Protein AF-D6TH75-F1 (afdb_monomer_lite)

Secondary structure (DSSP, 8-state):
--------HHHHHHHHHHHHHHHHS-HHHHHHHHHHHTT-----GGG-------STTPPPPSEEEEEE-SSSTT-EEEEEEETTEEEEEEEEE--SSS-SEEEEEEEE-TTSHHHHHHHHHHH----HHHHHHHHHHHHHHHHHHHHHHHHHHHHSBTTTTB--TTEEEEEEE-TTSSSS--

Foldseek 3Di:
DDDDDDDDPVVVVVVVVVVVVVVPPDVVNVVCVVCVVVVHDDDDPVPDPDDPDDDPPFADFPDWDKDDDPPAPPKIWIWTQGPLFIKIWIWHADPPPDDGTWIKIKGFDPPDPLRVVSVVLVPDDDPPVCVVCSVVVSVVSSVVVNVVRVVQVVVADPVVPGTDNRMDMDTPDDDPPPPDPD

Structure (mmCIF, N/CA/C/O backbone):
data_AF-D6TH75-F1
#
_entry.id   AF-D6TH75-F1
#
loop_
_atom_site.group_PDB
_atom_site.id
_atom_site.type_symbol
_atom_site.label_atom_id
_atom_site.label_alt_id
_atom_site.label_comp_id
_atom_site.label_asym_id
_atom_site.label_entity_id
_atom_site.label_seq_id
_atom_site.pdbx_PDB_ins_code
_atom_site.Cartn_x
_atom_site.Cartn_y
_atom_site.Cartn_z
_atom_site.occupancy
_atom_site.B_iso_or_equiv
_atom_site.auth_seq_id
_atom_site.auth_comp_id
_atom_site.auth_asym_id
_atom_site.auth_atom_id
_atom_site.pdbx_PDB_model_num
ATOM 1 N N . MET A 1 1 ? -12.254 69.413 -5.546 1.00 33.00 1 MET A N 1
ATOM 2 C CA . MET A 1 1 ? -11.324 68.740 -6.478 1.00 33.00 1 MET A CA 1
ATOM 3 C C . MET A 1 1 ? -10.529 67.750 -5.640 1.00 33.00 1 MET A C 1
ATOM 5 O O . MET A 1 1 ? -9.981 68.154 -4.626 1.00 33.00 1 MET A O 1
ATOM 9 N N . TRP A 1 2 ? -10.666 66.461 -5.941 1.00 26.64 2 TRP A N 1
ATOM 10 C 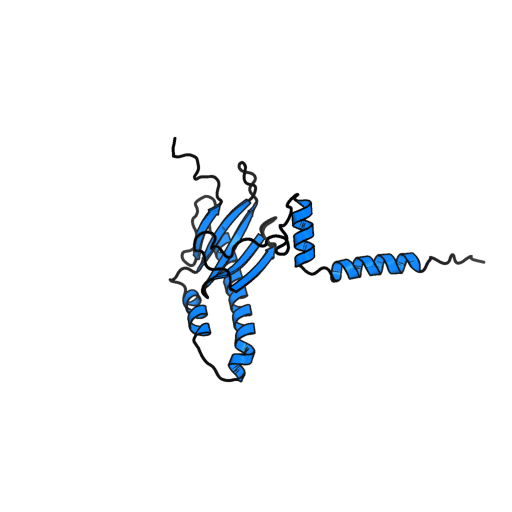CA . TRP A 1 2 ? -10.436 65.342 -5.022 1.00 26.64 2 TRP A CA 1
ATOM 11 C C . TRP A 1 2 ? -8.952 65.103 -4.695 1.00 26.64 2 TRP A C 1
ATOM 13 O O . TRP A 1 2 ? -8.120 65.064 -5.597 1.00 26.64 2 TRP A O 1
ATOM 23 N N . GLN A 1 3 ? -8.648 64.917 -3.405 1.00 25.89 3 GLN A N 1
ATOM 24 C CA . GLN A 1 3 ? -7.382 64.370 -2.910 1.00 25.89 3 GLN A CA 1
ATOM 25 C C . GLN A 1 3 ? -7.330 62.868 -3.215 1.00 25.89 3 GLN A C 1
ATOM 27 O O . GLN A 1 3 ? -8.191 62.113 -2.770 1.00 25.89 3 GLN A O 1
ATOM 32 N N . VAL A 1 4 ? -6.302 62.434 -3.943 1.00 30.94 4 VAL A N 1
ATOM 33 C CA . VAL A 1 4 ? -5.931 61.020 -4.055 1.00 30.94 4 VAL A CA 1
ATOM 34 C C . VAL A 1 4 ? -4.943 60.725 -2.928 1.00 30.94 4 VAL A C 1
ATOM 36 O O . VAL A 1 4 ? -3.810 61.203 -2.948 1.00 30.94 4 VAL A O 1
ATOM 39 N N . GLN A 1 5 ? -5.382 59.975 -1.915 1.00 33.62 5 GLN A N 1
ATOM 40 C CA . GLN A 1 5 ? -4.487 59.382 -0.921 1.00 33.62 5 GLN A CA 1
ATOM 41 C C . GLN A 1 5 ? -3.657 58.285 -1.596 1.00 33.62 5 GLN A C 1
ATOM 43 O O . GLN A 1 5 ? -4.191 57.309 -2.117 1.00 33.62 5 GLN A O 1
ATOM 48 N N . MET A 1 6 ? -2.337 58.462 -1.579 1.00 32.25 6 MET A N 1
ATOM 49 C CA . MET A 1 6 ? -1.366 57.434 -1.941 1.00 32.25 6 MET A CA 1
ATOM 50 C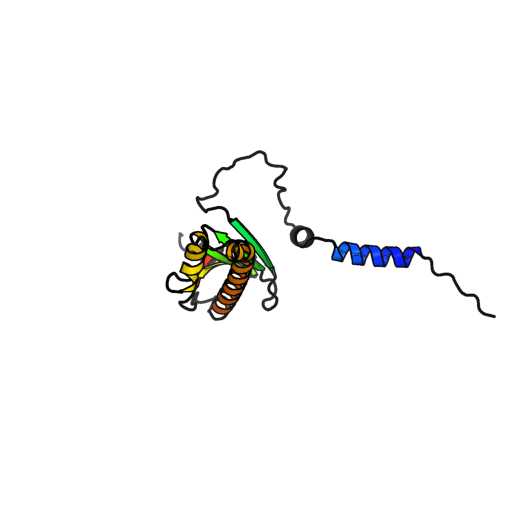 C . MET A 1 6 ? -1.430 56.311 -0.901 1.00 32.25 6 MET A C 1
ATOM 52 O O . MET A 1 6 ? -1.010 56.498 0.241 1.00 32.25 6 MET A O 1
ATOM 56 N N . PHE A 1 7 ? -1.949 55.144 -1.283 1.00 32.66 7 PHE A N 1
ATOM 57 C CA . PHE A 1 7 ? -1.743 53.933 -0.496 1.00 32.66 7 PHE A CA 1
ATOM 58 C C . PHE A 1 7 ? -0.306 53.445 -0.704 1.00 32.66 7 PHE A C 1
ATOM 60 O O . PHE A 1 7 ? 0.170 53.285 -1.824 1.00 32.66 7 PHE A O 1
ATOM 67 N N . SER A 1 8 ? 0.388 53.271 0.417 1.00 35.53 8 SER A N 1
ATOM 68 C CA . SER A 1 8 ? 1.777 52.837 0.526 1.00 35.53 8 SER A CA 1
ATOM 69 C C . SER A 1 8 ? 2.053 51.524 -0.226 1.00 35.53 8 SER A C 1
ATOM 71 O O . SER A 1 8 ? 1.410 50.505 0.034 1.00 35.53 8 SER A O 1
ATOM 73 N N . ASN A 1 9 ? 3.076 51.528 -1.091 1.00 38.69 9 ASN A N 1
ATOM 74 C CA . ASN A 1 9 ? 3.621 50.354 -1.797 1.00 38.69 9 ASN A CA 1
ATOM 75 C C . ASN A 1 9 ? 4.129 49.233 -0.861 1.00 38.69 9 ASN A C 1
ATOM 77 O O . ASN A 1 9 ? 4.491 48.155 -1.330 1.00 38.69 9 ASN A O 1
ATOM 81 N N . THR A 1 10 ? 4.152 49.451 0.456 1.00 38.78 10 THR A N 1
ATOM 82 C CA . THR A 1 10 ? 4.674 48.498 1.445 1.00 38.78 10 THR A CA 1
ATOM 83 C C . THR A 1 10 ? 3.658 47.418 1.846 1.00 38.78 10 THR A C 1
ATOM 85 O O . THR A 1 10 ? 4.052 46.325 2.242 1.00 38.78 10 THR A O 1
ATOM 88 N N . LEU A 1 11 ? 2.349 47.668 1.712 1.00 35.88 11 LEU A N 1
ATOM 89 C CA . LEU A 1 11 ? 1.317 46.671 2.055 1.00 35.88 11 LEU A CA 1
ATOM 90 C C . LEU A 1 11 ? 1.111 45.627 0.949 1.00 35.88 11 LEU A C 1
ATOM 92 O O . LEU A 1 11 ? 0.857 44.458 1.232 1.00 35.88 11 LEU A O 1
ATOM 96 N N . VAL A 1 12 ? 1.279 46.030 -0.314 1.00 42.06 12 VAL A N 1
ATOM 97 C CA . VAL A 1 12 ? 1.156 45.125 -1.466 1.00 42.06 12 VAL A CA 1
ATOM 98 C C . VAL A 1 12 ? 2.347 44.165 -1.533 1.00 42.06 12 VAL A C 1
ATOM 100 O O . VAL A 1 12 ? 2.156 42.992 -1.842 1.00 42.06 12 VAL A O 1
ATOM 103 N N . SER A 1 13 ? 3.558 44.607 -1.167 1.00 42.06 13 SER A N 1
ATOM 104 C CA . SER A 1 13 ? 4.734 43.728 -1.129 1.00 42.06 13 SER A CA 1
ATOM 105 C C . SER A 1 13 ? 4.677 42.707 0.012 1.00 42.06 13 SER A C 1
ATOM 107 O O . SER A 1 13 ? 5.039 41.558 -0.218 1.00 42.06 13 SER A O 1
ATOM 109 N N . MET A 1 14 ? 4.156 43.059 1.196 1.00 36.81 14 MET A N 1
ATOM 110 C CA . MET A 1 14 ? 3.988 42.110 2.312 1.00 36.81 14 MET A CA 1
ATOM 111 C C . MET A 1 14 ? 2.974 41.001 2.005 1.00 36.81 14 MET A C 1
ATOM 113 O O . MET A 1 14 ? 3.258 39.833 2.262 1.00 36.81 14 MET A O 1
ATOM 117 N N . LEU A 1 15 ? 1.831 41.330 1.391 1.00 42.25 15 LEU A N 1
ATOM 118 C CA . LEU A 1 15 ? 0.823 40.328 1.014 1.00 42.25 15 LEU A CA 1
ATOM 119 C C . LEU A 1 15 ? 1.307 39.408 -0.119 1.00 42.25 15 LEU A C 1
ATOM 121 O O . LEU A 1 15 ? 1.000 38.215 -0.127 1.00 42.25 15 LEU A O 1
ATOM 125 N N . HIS A 1 16 ? 2.111 39.932 -1.051 1.00 40.75 16 HIS A N 1
ATOM 126 C CA . HIS A 1 16 ? 2.725 39.124 -2.107 1.00 40.75 16 HIS A CA 1
ATOM 127 C C . HIS A 1 16 ? 3.863 38.236 -1.576 1.00 40.75 16 HIS A C 1
ATOM 129 O O . HIS A 1 16 ? 4.017 37.102 -2.034 1.00 40.75 16 HIS A O 1
ATOM 135 N N . TYR A 1 17 ? 4.618 38.719 -0.583 1.00 43.12 17 TYR A N 1
ATOM 136 C CA . TYR A 1 17 ? 5.690 37.966 0.070 1.00 43.12 17 TYR A CA 1
ATOM 137 C C . TYR A 1 17 ? 5.139 36.786 0.880 1.00 43.12 17 TYR A C 1
ATOM 139 O O . TYR A 1 17 ? 5.673 35.684 0.779 1.00 43.12 17 TYR A O 1
ATOM 147 N N . ASP A 1 18 ? 4.023 36.962 1.595 1.00 46.31 18 ASP A N 1
ATOM 148 C CA . ASP A 1 18 ? 3.377 35.877 2.350 1.00 46.31 18 ASP A CA 1
ATOM 149 C C . ASP A 1 18 ? 2.727 34.821 1.441 1.00 46.31 18 ASP A C 1
ATOM 151 O O . ASP A 1 18 ? 2.828 33.618 1.698 1.00 46.31 18 ASP A O 1
ATOM 155 N N . ALA A 1 19 ? 2.121 35.239 0.325 1.00 45.72 19 ALA A N 1
ATOM 156 C CA . ALA A 1 19 ? 1.566 34.312 -0.662 1.00 45.72 19 ALA A CA 1
ATOM 157 C C . ALA A 1 19 ? 2.661 33.529 -1.413 1.00 45.72 19 ALA A C 1
ATOM 159 O O . ALA A 1 19 ? 2.490 32.340 -1.698 1.00 45.72 19 ALA A O 1
ATOM 160 N N . GLN A 1 20 ? 3.806 34.160 -1.706 1.00 44.72 20 GLN A N 1
ATOM 161 C CA . GLN A 1 20 ? 4.958 33.484 -2.311 1.00 44.72 20 GLN A CA 1
ATOM 162 C C . GLN A 1 20 ? 5.716 32.596 -1.321 1.00 44.72 20 GLN A C 1
ATOM 164 O O . GLN A 1 20 ? 6.172 31.532 -1.730 1.00 44.72 20 GLN A O 1
ATOM 169 N N . LYS A 1 21 ? 5.806 32.965 -0.037 1.00 46.38 21 LYS A N 1
ATOM 170 C CA . LYS A 1 21 ? 6.410 32.128 1.012 1.00 46.38 21 LYS A CA 1
ATOM 171 C C . LYS A 1 21 ? 5.586 30.861 1.256 1.00 46.38 21 LYS A C 1
ATOM 173 O O . LYS A 1 21 ? 6.151 29.774 1.267 1.00 46.38 21 LYS A O 1
ATOM 178 N N . ARG A 1 22 ? 4.250 30.963 1.297 1.00 47.81 22 ARG A N 1
ATOM 179 C CA . ARG A 1 22 ? 3.353 29.789 1.363 1.00 47.81 22 ARG A CA 1
ATOM 180 C C . ARG A 1 22 ? 3.415 28.902 0.116 1.00 47.81 22 ARG A C 1
ATOM 182 O O . ARG A 1 22 ? 3.266 27.694 0.227 1.00 47.81 22 ARG A O 1
ATOM 189 N N . ARG A 1 23 ? 3.670 29.479 -1.065 1.00 47.75 23 ARG A N 1
ATOM 190 C CA . ARG A 1 23 ? 3.906 28.717 -2.309 1.00 47.75 23 ARG A CA 1
ATOM 191 C C . ARG A 1 23 ? 5.307 28.106 -2.415 1.00 47.75 23 ARG A C 1
ATOM 193 O O . ARG A 1 23 ? 5.506 27.259 -3.279 1.00 47.75 23 ARG A O 1
ATOM 200 N N . ARG A 1 24 ? 6.264 28.545 -1.591 1.00 45.34 24 ARG A N 1
ATOM 201 C CA . ARG A 1 24 ? 7.652 28.055 -1.576 1.00 45.34 24 ARG A CA 1
ATOM 202 C C . ARG A 1 24 ? 7.981 27.126 -0.419 1.00 45.34 24 ARG A C 1
ATOM 204 O O . ARG A 1 24 ? 9.053 26.535 -0.463 1.00 45.34 24 ARG A O 1
ATOM 211 N N . MET A 1 25 ? 7.098 26.983 0.567 1.00 39.59 25 MET A N 1
ATOM 212 C CA . MET A 1 25 ? 7.261 25.937 1.567 1.00 39.59 25 MET A CA 1
ATOM 213 C C . MET A 1 25 ? 7.165 24.591 0.868 1.00 39.59 25 MET A C 1
ATOM 215 O O . MET A 1 25 ? 6.102 24.224 0.354 1.00 39.59 25 MET A O 1
ATOM 219 N N . ASN A 1 26 ? 8.293 23.885 0.830 1.00 56.97 26 ASN A N 1
ATOM 220 C CA . ASN A 1 26 ? 8.329 22.493 0.417 1.00 56.97 26 ASN A CA 1
ATOM 221 C C . ASN A 1 26 ? 7.340 21.719 1.303 1.00 56.97 26 ASN A C 1
ATOM 223 O O . ASN A 1 26 ? 7.145 22.061 2.469 1.00 56.97 26 ASN A O 1
ATOM 227 N N . ILE A 1 27 ? 6.706 20.683 0.760 1.00 51.06 27 ILE A N 1
ATOM 228 C CA . ILE A 1 27 ? 5.736 19.850 1.482 1.00 51.06 27 ILE A CA 1
ATOM 229 C C . ILE A 1 27 ? 6.296 19.345 2.823 1.00 51.06 27 ILE A C 1
ATOM 231 O O . ILE A 1 27 ? 5.552 19.186 3.784 1.00 51.06 27 ILE A O 1
ATOM 235 N N . HIS A 1 28 ? 7.621 19.199 2.900 1.00 48.09 28 HIS A N 1
ATOM 236 C CA . HIS A 1 28 ? 8.365 18.882 4.110 1.00 48.09 28 HIS A CA 1
ATOM 237 C C . HIS A 1 28 ? 8.214 19.938 5.220 1.00 48.09 28 HIS A C 1
ATOM 239 O O . HIS A 1 28 ? 7.853 19.598 6.338 1.00 48.09 28 HIS A O 1
ATOM 245 N N . GLU A 1 29 ? 8.372 21.226 4.907 1.00 59.09 29 GLU A N 1
ATOM 246 C CA . GLU A 1 29 ? 8.230 22.318 5.882 1.00 59.09 29 GLU A CA 1
ATOM 247 C C . GLU A 1 29 ? 6.772 22.483 6.340 1.00 59.09 29 GLU A C 1
ATOM 249 O O . GLU A 1 29 ? 6.505 22.807 7.495 1.00 59.09 29 GLU A O 1
ATOM 254 N N . GLN A 1 30 ? 5.806 22.221 5.450 1.00 55.28 30 GLN A N 1
ATOM 255 C CA . GLN A 1 30 ? 4.378 22.234 5.806 1.00 55.28 30 GLN A CA 1
ATOM 256 C C . GLN A 1 30 ? 4.022 21.079 6.751 1.00 55.28 30 GLN A C 1
ATOM 258 O O . GLN A 1 30 ? 3.182 21.236 7.639 1.00 55.28 30 GLN A O 1
ATOM 263 N N . PHE A 1 31 ? 4.669 19.928 6.565 1.00 62.38 31 PHE A N 1
ATOM 264 C CA . PHE A 1 31 ? 4.511 18.748 7.404 1.00 62.38 31 PHE A CA 1
ATOM 265 C C . PHE A 1 31 ? 5.153 18.941 8.784 1.00 62.38 31 PHE A C 1
ATOM 267 O O . PHE A 1 31 ? 4.502 18.677 9.792 1.00 62.38 31 PHE A O 1
ATOM 274 N N . GLU A 1 32 ? 6.367 19.490 8.857 1.00 61.44 32 GLU A N 1
ATOM 275 C CA . GLU A 1 32 ? 7.012 19.837 10.132 1.00 61.44 32 GLU A CA 1
ATOM 276 C C . GLU A 1 32 ? 6.195 20.855 10.934 1.00 61.44 32 GLU A C 1
ATOM 278 O O . GLU A 1 32 ? 6.004 20.692 12.138 1.00 61.44 32 GLU A O 1
ATOM 283 N N . GLU A 1 33 ? 5.640 21.876 10.277 1.00 62.88 33 GLU A N 1
ATOM 284 C CA . GLU A 1 33 ? 4.800 22.870 10.949 1.00 62.88 33 GLU A CA 1
ATOM 285 C C . GLU A 1 33 ? 3.484 22.260 11.466 1.00 62.88 33 GLU A C 1
ATOM 287 O O . GLU A 1 33 ? 2.976 22.654 12.519 1.00 62.88 33 GLU A O 1
ATOM 292 N N . PHE A 1 34 ? 2.925 21.286 10.745 1.00 64.56 34 PHE A N 1
ATOM 293 C CA . PHE A 1 34 ? 1.751 20.534 11.185 1.00 64.56 34 PHE A CA 1
ATOM 294 C C . PHE A 1 34 ? 2.059 19.676 12.421 1.00 64.56 34 PHE A C 1
ATOM 296 O O . PHE A 1 34 ? 1.301 19.716 13.391 1.00 64.56 34 PHE A O 1
ATOM 303 N N . LEU A 1 35 ? 3.188 18.964 12.426 1.00 59.19 35 LEU A N 1
ATOM 304 C CA . LEU A 1 35 ? 3.627 18.148 13.562 1.00 59.19 35 LEU A CA 1
ATOM 305 C C . LEU A 1 35 ? 3.961 19.003 14.793 1.00 59.19 35 LEU A C 1
ATOM 307 O O . LEU A 1 35 ? 3.509 18.694 15.897 1.00 59.19 35 LEU A O 1
ATOM 311 N N . ALA A 1 36 ? 4.627 20.142 14.598 1.00 64.75 36 ALA A N 1
ATOM 312 C CA . ALA A 1 36 ? 4.919 21.092 15.668 1.00 64.75 36 ALA A CA 1
ATOM 313 C C . ALA A 1 36 ? 3.638 21.657 16.314 1.00 64.75 36 ALA A C 1
ATOM 315 O O . ALA A 1 36 ? 3.566 21.812 17.533 1.00 64.75 36 ALA A O 1
ATOM 316 N N . LYS A 1 37 ? 2.583 21.913 15.524 1.00 59.06 37 LYS A N 1
ATOM 317 C CA . LYS A 1 37 ? 1.267 22.353 16.036 1.00 59.06 37 LYS A CA 1
ATOM 318 C C . LYS A 1 37 ? 0.537 21.280 16.845 1.00 59.06 37 LYS A C 1
ATOM 320 O O . LYS A 1 37 ? -0.317 21.624 17.658 1.00 59.06 37 LYS A O 1
ATOM 325 N N . LEU A 1 38 ? 0.876 20.010 16.644 1.00 54.78 38 LEU A N 1
ATOM 326 C CA . LEU A 1 38 ? 0.381 18.882 17.436 1.00 54.78 38 LEU A CA 1
ATOM 327 C C . LEU A 1 38 ? 1.242 18.609 18.683 1.00 54.78 38 LEU A C 1
ATOM 329 O O . LEU A 1 38 ? 0.965 17.658 19.410 1.00 54.78 38 LEU A O 1
ATOM 333 N N . GLY A 1 39 ? 2.256 19.443 18.952 1.00 37.06 39 GLY A N 1
ATOM 334 C CA . GLY A 1 39 ? 3.164 19.289 20.091 1.00 37.06 39 GLY A CA 1
ATOM 335 C C . GLY A 1 39 ? 4.212 18.192 19.899 1.00 37.06 39 GLY A C 1
ATOM 336 O O . GLY A 1 39 ? 4.782 17.724 20.880 1.00 37.06 39 GLY A O 1
ATOM 337 N N . VAL A 1 40 ? 4.447 17.764 18.656 1.00 42.97 40 VAL A N 1
ATOM 338 C CA . VAL A 1 40 ? 5.457 16.761 18.307 1.00 42.97 40 VAL A CA 1
ATOM 339 C C . VAL A 1 40 ? 6.749 17.484 17.932 1.00 42.97 40 VAL A C 1
ATOM 341 O O . VAL A 1 40 ? 6.796 18.200 16.931 1.00 42.97 40 VAL A O 1
ATOM 344 N N . GLU A 1 41 ? 7.799 17.300 18.731 1.00 47.91 41 GLU A N 1
ATOM 345 C CA . GLU A 1 41 ? 9.156 17.708 18.363 1.00 47.91 41 GLU A CA 1
ATOM 346 C C . GLU A 1 41 ? 9.778 16.628 17.473 1.00 47.91 41 GLU A C 1
ATOM 348 O O . GLU A 1 41 ? 9.891 15.467 17.862 1.00 47.91 41 GLU A O 1
ATOM 353 N N . MET A 1 42 ? 10.150 17.008 16.252 1.00 46.78 42 MET A N 1
ATOM 354 C CA . MET A 1 42 ? 10.874 16.129 15.339 1.00 46.78 42 MET A CA 1
ATOM 355 C C . MET A 1 42 ? 12.355 16.138 15.715 1.00 46.78 42 MET A C 1
ATOM 357 O O . MET A 1 42 ? 12.995 17.189 15.669 1.00 46.78 42 MET A O 1
ATOM 361 N N . GLU A 1 43 ? 12.913 14.976 16.056 1.00 44.53 43 GLU A N 1
ATOM 362 C CA . GLU A 1 43 ? 14.362 14.832 16.188 1.00 44.53 43 GLU A CA 1
ATOM 363 C C . GLU A 1 43 ? 15.016 15.078 14.828 1.00 44.53 43 GLU A C 1
ATOM 365 O O . GLU A 1 43 ? 14.789 14.349 13.858 1.00 44.53 43 GLU A O 1
ATOM 370 N N . ARG A 1 44 ? 15.820 16.141 14.743 1.00 46.22 44 ARG A N 1
ATOM 371 C CA . ARG A 1 44 ? 1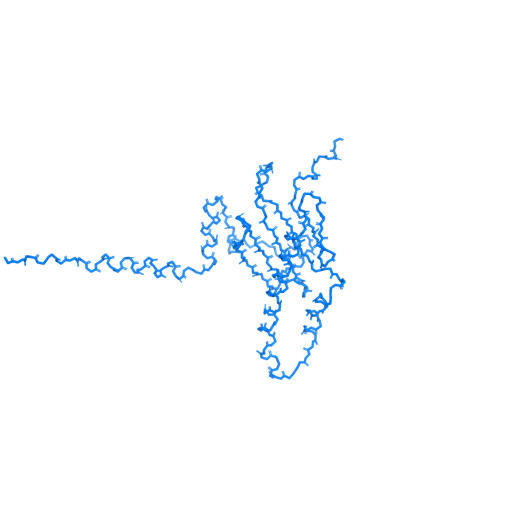6.590 16.437 13.538 1.00 46.22 44 ARG A CA 1
ATOM 372 C C . ARG A 1 44 ? 17.669 15.360 13.380 1.00 46.22 44 ARG A C 1
ATOM 374 O O . ARG A 1 44 ? 18.421 15.138 14.330 1.00 46.22 44 ARG A O 1
ATOM 381 N N . PRO A 1 45 ? 17.826 14.747 12.191 1.00 44.28 45 PRO A N 1
ATOM 382 C CA . PRO A 1 45 ? 18.839 13.709 11.957 1.00 44.28 45 PRO A CA 1
ATOM 383 C C . PRO A 1 45 ? 20.275 14.172 12.239 1.00 44.28 45 PRO A C 1
ATOM 385 O O . PRO A 1 45 ? 21.186 13.362 12.376 1.00 44.28 45 PRO A O 1
ATOM 388 N N . GLU A 1 46 ? 20.483 15.485 12.296 1.00 44.62 46 GLU A N 1
ATOM 389 C CA . GLU A 1 46 ? 21.792 16.124 12.398 1.00 44.62 46 GLU A CA 1
ATOM 390 C C . GLU A 1 46 ? 22.291 16.249 13.848 1.00 44.62 46 GLU A C 1
ATOM 392 O O . GLU A 1 46 ? 23.451 16.595 14.064 1.00 44.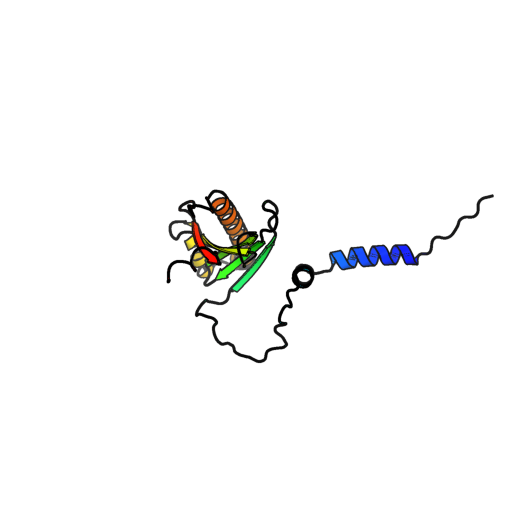62 46 GLU A O 1
ATOM 397 N N . GLU A 1 47 ? 21.460 15.914 14.843 1.00 42.50 47 GLU A N 1
ATOM 398 C CA . GLU A 1 47 ? 21.810 16.026 16.269 1.00 42.50 47 GLU A CA 1
ATOM 399 C C . GLU A 1 47 ? 22.047 14.680 16.979 1.00 42.50 47 GLU A C 1
ATOM 401 O O . GLU A 1 47 ? 22.315 14.660 18.180 1.00 42.50 47 GLU A O 1
ATOM 406 N N . GLN A 1 48 ? 22.075 13.550 16.259 1.00 36.75 48 GLN A N 1
ATOM 407 C CA . GLN A 1 48 ? 22.456 12.260 16.848 1.00 36.75 48 GLN A CA 1
ATOM 408 C C . GLN A 1 48 ? 23.594 11.556 16.094 1.00 36.75 48 GLN A C 1
ATOM 410 O O . GLN A 1 48 ? 23.370 10.907 15.072 1.00 36.75 48 GLN A O 1
ATOM 415 N N . PRO A 1 49 ? 24.824 11.547 16.640 1.00 42.31 49 PRO A N 1
ATOM 416 C CA . PRO A 1 49 ? 25.877 10.647 16.194 1.00 42.31 49 PRO A CA 1
ATOM 417 C C . PRO A 1 49 ? 25.709 9.272 16.862 1.00 42.31 49 PRO A C 1
ATOM 419 O O . PRO A 1 49 ? 26.644 8.755 17.474 1.00 42.31 49 PRO A O 1
ATOM 422 N N . PHE A 1 50 ? 24.519 8.667 16.781 1.00 35.62 50 PHE A N 1
ATOM 423 C CA . PHE A 1 50 ? 24.259 7.357 17.373 1.00 35.62 50 PHE A CA 1
ATOM 424 C C . PHE A 1 50 ? 23.578 6.403 16.390 1.00 35.62 50 PHE A C 1
ATOM 426 O O . PHE A 1 50 ? 22.388 6.456 16.126 1.00 35.62 50 PHE A O 1
ATOM 433 N N . LYS A 1 51 ? 24.406 5.453 15.942 1.00 35.81 51 LYS A N 1
ATOM 434 C CA . LYS A 1 51 ? 24.055 4.059 15.662 1.00 35.81 51 LYS A CA 1
ATOM 435 C C . LYS A 1 51 ? 23.146 3.803 14.457 1.00 35.81 51 LYS A C 1
ATOM 437 O O . LYS A 1 51 ? 21.932 3.689 14.544 1.00 35.81 51 LYS A O 1
ATOM 442 N N . LYS A 1 52 ? 23.833 3.463 13.360 1.00 38.25 52 LYS A N 1
ATOM 443 C CA . LYS A 1 52 ? 23.436 2.464 12.351 1.00 38.25 52 LYS A CA 1
ATOM 444 C C . LYS A 1 52 ? 23.168 1.082 12.989 1.00 38.25 52 LYS A C 1
ATOM 446 O O . LYS A 1 52 ? 23.779 0.088 12.604 1.00 38.25 52 LYS A O 1
ATOM 451 N N . GLU A 1 53 ? 22.306 1.007 13.993 1.00 35.59 53 GLU A N 1
ATOM 452 C CA . GLU A 1 53 ? 21.818 -0.246 14.557 1.00 35.59 53 GLU A CA 1
ATOM 453 C C . GLU A 1 53 ? 20.348 -0.369 14.170 1.00 35.59 53 GLU A C 1
ATOM 455 O O . GLU A 1 53 ? 19.497 0.412 14.580 1.00 35.59 53 GLU A O 1
ATOM 460 N N . ARG A 1 54 ? 20.112 -1.346 13.294 1.00 40.72 54 ARG A N 1
ATOM 461 C CA . ARG A 1 54 ? 18.823 -1.898 12.890 1.00 40.72 54 ARG A CA 1
ATOM 462 C C . ARG A 1 54 ? 17.811 -1.823 14.037 1.00 40.72 54 ARG A C 1
ATOM 464 O O . ARG A 1 54 ? 17.934 -2.569 15.005 1.00 40.72 54 ARG A O 1
ATOM 471 N N . TYR A 1 55 ? 16.787 -0.990 13.897 1.00 35.69 55 TYR A N 1
ATOM 472 C CA . TYR A 1 55 ? 15.571 -1.175 14.676 1.00 35.69 55 TYR A CA 1
ATOM 473 C C . TYR A 1 55 ? 14.846 -2.397 14.085 1.00 35.69 55 TYR A C 1
ATOM 475 O O . TYR A 1 55 ? 14.411 -2.379 12.940 1.00 35.69 55 TYR A O 1
ATOM 483 N N . ASN A 1 56 ? 14.809 -3.496 14.840 1.00 40.06 56 ASN A N 1
ATOM 484 C CA . ASN A 1 56 ? 13.952 -4.671 14.621 1.00 40.06 56 ASN A CA 1
ATOM 485 C C . ASN A 1 56 ? 14.046 -5.452 13.296 1.00 40.06 56 ASN A C 1
ATOM 487 O O . ASN A 1 56 ? 13.122 -6.180 12.959 1.00 40.06 56 ASN A O 1
ATOM 491 N N . GLY A 1 57 ? 15.162 -5.397 12.565 1.00 46.78 57 GLY A N 1
ATOM 492 C CA . GLY A 1 57 ? 15.351 -6.272 11.396 1.00 46.78 57 GLY A CA 1
ATOM 493 C C . GLY A 1 57 ? 14.425 -5.976 10.210 1.00 46.78 57 GLY A C 1
ATOM 494 O O . GLY A 1 57 ? 14.426 -6.744 9.254 1.00 46.78 57 GLY A O 1
ATOM 495 N N . GLU A 1 58 ? 13.688 -4.867 10.245 1.00 55.75 58 GLU A N 1
ATOM 496 C CA . GLU A 1 58 ? 12.930 -4.368 9.101 1.00 55.75 58 GLU A CA 1
ATOM 497 C C . GLU A 1 58 ? 13.878 -3.618 8.156 1.00 55.75 58 GLU A C 1
ATOM 499 O O . GLU A 1 58 ? 14.705 -2.804 8.587 1.00 55.75 58 GLU A O 1
ATOM 504 N N . ALA A 1 59 ? 13.804 -3.932 6.861 1.00 64.69 59 ALA A N 1
ATOM 505 C CA . ALA A 1 59 ? 14.579 -3.246 5.838 1.00 64.69 59 ALA A CA 1
ATOM 506 C C . ALA A 1 59 ? 14.171 -1.764 5.762 1.00 64.69 59 ALA A C 1
ATOM 508 O O . ALA A 1 59 ? 12.999 -1.410 5.895 1.00 64.69 59 ALA A O 1
ATOM 509 N N . LEU A 1 60 ? 15.157 -0.883 5.565 1.00 70.62 60 LEU A N 1
ATOM 510 C CA . LEU A 1 60 ? 14.882 0.539 5.374 1.00 70.62 60 LEU A CA 1
ATOM 511 C C . LEU A 1 60 ? 14.200 0.747 4.017 1.00 70.62 60 LEU A C 1
ATOM 513 O O . LEU A 1 60 ? 14.620 0.127 3.039 1.00 70.62 60 LEU A O 1
ATOM 517 N N . PRO A 1 61 ? 13.189 1.625 3.941 1.00 73.00 61 PRO A N 1
ATOM 518 C CA . PRO A 1 61 ? 12.498 1.877 2.693 1.00 73.00 61 PRO A CA 1
ATOM 519 C C . PRO A 1 61 ? 13.423 2.580 1.700 1.00 73.00 61 PRO A C 1
ATOM 521 O O . PRO A 1 61 ? 14.119 3.537 2.047 1.00 73.00 61 PRO A O 1
ATOM 524 N N . GLU A 1 62 ? 13.393 2.120 0.456 1.00 73.12 62 GLU A N 1
ATOM 525 C CA . GLU A 1 62 ? 14.133 2.708 -0.662 1.00 73.12 62 GLU A CA 1
ATOM 526 C C . GLU A 1 62 ? 13.516 4.052 -1.074 1.00 73.12 62 GLU A C 1
ATOM 528 O O . GLU A 1 62 ? 14.220 5.011 -1.387 1.00 73.12 62 GLU A O 1
ATOM 533 N N . VAL A 1 63 ? 12.184 4.134 -1.024 1.00 70.81 63 VAL A N 1
ATOM 534 C CA . VAL A 1 63 ? 11.386 5.323 -1.345 1.00 70.81 63 VAL A CA 1
ATOM 535 C C . VAL A 1 63 ? 10.265 5.453 -0.321 1.00 70.81 63 VAL A C 1
ATOM 537 O O . VAL A 1 63 ? 9.673 4.446 0.055 1.00 70.81 63 VAL A O 1
ATOM 540 N N . SER A 1 64 ? 9.954 6.684 0.104 1.00 78.94 64 SER A N 1
ATOM 541 C CA . SER A 1 64 ? 8.819 6.981 0.985 1.00 78.94 64 SER A CA 1
ATOM 542 C C . SER A 1 64 ? 8.032 8.196 0.494 1.00 78.94 64 SER A C 1
ATOM 544 O O . SER A 1 64 ? 8.609 9.247 0.205 1.00 78.94 64 SER A O 1
ATOM 546 N N . ILE A 1 65 ? 6.710 8.063 0.396 1.00 81.31 65 ILE A N 1
ATOM 547 C CA . ILE A 1 65 ? 5.790 9.115 -0.047 1.00 81.31 65 ILE A CA 1
ATOM 548 C C . ILE A 1 65 ? 4.699 9.297 1.003 1.00 81.31 65 ILE A C 1
ATOM 550 O O . ILE A 1 65 ? 4.006 8.350 1.366 1.00 81.31 65 ILE A O 1
ATOM 554 N N . PHE A 1 66 ? 4.507 10.540 1.442 1.00 86.12 66 PHE A N 1
ATOM 555 C CA . PHE A 1 66 ? 3.497 10.917 2.427 1.00 86.12 66 PHE A CA 1
ATOM 556 C C . PHE A 1 66 ? 2.359 11.683 1.763 1.00 86.12 66 PHE A C 1
ATOM 558 O O . PHE A 1 66 ? 2.587 12.635 1.013 1.00 86.12 66 PHE A O 1
ATOM 565 N N . GLN A 1 67 ? 1.125 11.287 2.058 1.00 84.44 67 GLN A N 1
ATOM 566 C CA . GLN A 1 67 ? -0.061 11.900 1.475 1.00 84.44 67 GLN A CA 1
ATOM 567 C C . GLN A 1 67 ? -1.206 11.952 2.487 1.00 84.44 67 GLN A C 1
ATOM 569 O O . GLN A 1 67 ? -1.628 10.929 3.018 1.00 84.44 67 GLN A O 1
ATOM 574 N N . ALA A 1 68 ? -1.762 13.142 2.709 1.00 84.19 68 ALA A N 1
ATOM 575 C CA . ALA A 1 68 ? -3.028 13.281 3.422 1.00 84.19 68 ALA A CA 1
ATOM 576 C C . ALA A 1 68 ? -4.186 12.770 2.552 1.00 84.19 68 ALA A C 1
ATOM 578 O O . ALA A 1 68 ? -4.221 13.016 1.340 1.00 84.19 68 ALA A O 1
ATOM 579 N N . SER A 1 69 ? -5.140 12.074 3.164 1.00 85.81 69 SER A N 1
ATOM 580 C CA . SER A 1 69 ? -6.334 11.631 2.455 1.00 85.81 69 SER A CA 1
ATOM 581 C C . SER A 1 69 ? -7.195 12.814 2.023 1.00 85.81 69 SER A C 1
ATOM 583 O O . SER A 1 69 ? -7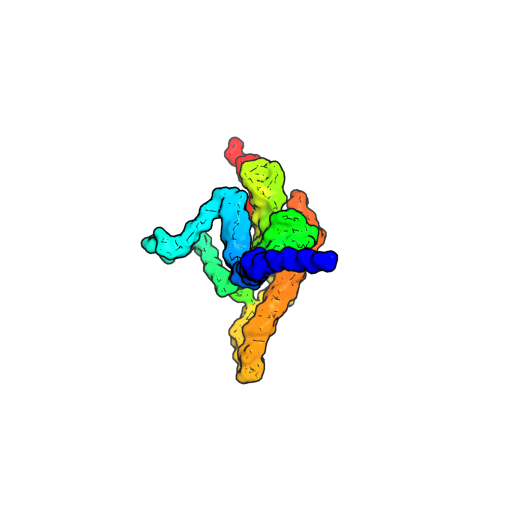.324 13.809 2.737 1.00 85.81 69 SER A O 1
ATOM 585 N N . ARG A 1 70 ? -7.785 12.697 0.832 1.00 84.94 70 ARG A N 1
ATOM 586 C CA . ARG A 1 70 ? -8.783 13.650 0.327 1.00 84.94 70 ARG A CA 1
ATOM 587 C C . ARG A 1 70 ? -10.201 13.259 0.728 1.00 84.94 70 ARG A C 1
ATOM 589 O O . ARG A 1 70 ? -11.045 14.137 0.863 1.00 84.94 70 ARG A O 1
ATOM 596 N N . ASP A 1 71 ? -10.421 11.965 0.944 1.00 87.12 71 ASP A N 1
ATOM 597 C CA . ASP A 1 71 ? -11.751 11.381 1.121 1.00 87.12 71 ASP A CA 1
ATOM 598 C C . ASP A 1 71 ? -12.036 11.005 2.583 1.00 87.12 71 ASP A C 1
ATOM 600 O O . ASP A 1 71 ? -13.192 10.942 2.992 1.00 87.12 71 ASP A O 1
ATOM 604 N N . HIS A 1 72 ? -10.990 10.810 3.396 1.00 86.38 72 HIS A N 1
ATOM 605 C CA . HIS A 1 72 ? -11.109 10.360 4.783 1.00 86.38 72 HIS A CA 1
ATOM 606 C C . HIS A 1 72 ? -10.485 11.383 5.734 1.00 86.38 72 HIS A C 1
ATOM 608 O O . HIS A 1 72 ? -9.273 11.607 5.736 1.00 86.38 72 HIS A O 1
ATOM 614 N N . TYR A 1 73 ? -11.318 12.028 6.552 1.00 82.19 73 TYR A N 1
ATOM 615 C CA . TYR A 1 73 ? -10.873 13.120 7.413 1.00 82.19 73 TYR A CA 1
ATOM 616 C C . TYR A 1 73 ? -9.787 12.670 8.403 1.00 82.19 73 TYR A C 1
ATOM 618 O O . TYR A 1 73 ? -9.962 11.707 9.146 1.00 82.19 73 TYR A O 1
ATOM 626 N N . GLY A 1 74 ? -8.662 13.390 8.411 1.00 83.44 74 GLY A N 1
ATOM 627 C CA . GLY A 1 74 ? -7.543 13.152 9.325 1.00 83.44 74 GLY A CA 1
ATOM 628 C C . GLY A 1 74 ? -6.723 11.890 9.039 1.00 83.44 74 GLY A C 1
ATOM 629 O O . GLY A 1 74 ? -5.775 11.621 9.772 1.00 83.44 74 GLY A O 1
ATOM 630 N N . VAL A 1 75 ? -7.048 11.129 7.990 1.00 90.00 75 VAL A N 1
ATOM 631 C CA . VAL A 1 75 ? -6.264 9.960 7.584 1.00 90.00 75 VAL A CA 1
ATOM 632 C C . VAL A 1 75 ? -5.018 10.392 6.823 1.00 90.00 75 VAL A C 1
ATOM 634 O O . VAL A 1 75 ? -5.083 11.225 5.913 1.00 90.00 75 VAL A O 1
ATOM 637 N N . PHE A 1 76 ? -3.897 9.746 7.133 1.00 90.62 76 PHE A N 1
ATOM 638 C CA . PHE A 1 76 ? -2.647 9.889 6.393 1.00 90.62 76 PHE A CA 1
ATOM 639 C C . PHE A 1 76 ? -2.211 8.556 5.796 1.00 90.62 76 PHE A C 1
ATOM 641 O O . PHE A 1 76 ? -2.393 7.490 6.385 1.00 90.62 76 PHE A O 1
ATOM 648 N N . TYR A 1 77 ? -1.612 8.638 4.617 1.00 91.31 77 TYR A N 1
ATOM 649 C CA . TYR A 1 77 ? -1.008 7.525 3.910 1.00 91.31 77 TYR A CA 1
ATOM 650 C C . TYR A 1 77 ? 0.498 7.729 3.864 1.00 91.31 77 TYR A C 1
ATOM 652 O O . TYR A 1 77 ? 0.977 8.823 3.549 1.00 91.31 77 TYR A O 1
ATOM 660 N N . ARG A 1 78 ? 1.235 6.658 4.130 1.00 90.94 78 ARG A N 1
ATOM 661 C CA . ARG A 1 78 ? 2.661 6.564 3.855 1.00 90.94 78 ARG A CA 1
ATOM 662 C C . ARG A 1 78 ? 2.879 5.358 2.955 1.00 90.94 78 ARG A C 1
ATOM 664 O O . ARG A 1 78 ? 2.552 4.240 3.336 1.00 90.94 78 ARG A O 1
ATOM 671 N N . LEU A 1 79 ? 3.381 5.609 1.760 1.00 89.38 79 LEU A N 1
ATOM 672 C CA . LEU A 1 79 ? 3.714 4.588 0.782 1.00 89.38 79 LEU A CA 1
ATOM 673 C C . LEU A 1 79 ? 5.221 4.396 0.787 1.00 89.38 79 LEU A C 1
ATOM 675 O O . LEU A 1 79 ? 5.954 5.355 0.551 1.00 89.38 79 LEU A O 1
ATOM 679 N N . ASP A 1 80 ? 5.662 3.179 1.050 1.00 85.75 80 ASP A N 1
ATOM 680 C CA . ASP A 1 80 ? 7.065 2.807 1.071 1.00 85.75 80 ASP A CA 1
ATOM 681 C C . ASP A 1 80 ? 7.345 1.743 -0.004 1.00 85.75 80 ASP A C 1
ATOM 683 O O . ASP A 1 80 ? 6.473 0.934 -0.324 1.00 85.75 80 ASP A O 1
ATOM 687 N N . ILE A 1 81 ? 8.558 1.734 -0.560 1.00 82.06 81 ILE A N 1
ATOM 688 C CA . ILE A 1 81 ? 9.107 0.556 -1.249 1.00 82.06 81 ILE A CA 1
ATOM 689 C C . ILE A 1 81 ? 10.088 -0.102 -0.286 1.00 82.06 81 ILE A C 1
ATOM 691 O O . ILE A 1 81 ? 11.085 0.518 0.086 1.00 82.06 81 ILE A O 1
ATOM 695 N N . VAL A 1 82 ? 9.808 -1.337 0.120 1.00 82.88 82 VAL A N 1
ATOM 696 C CA . VAL A 1 82 ? 10.670 -2.126 1.007 1.00 82.88 82 VAL A CA 1
ATOM 697 C C . VAL A 1 82 ? 10.995 -3.428 0.296 1.00 82.88 82 VAL A C 1
ATOM 699 O O . VAL A 1 82 ? 10.081 -4.169 -0.052 1.00 82.88 82 VAL A O 1
ATOM 702 N N . GLU A 1 83 ? 12.280 -3.686 0.043 1.00 82.81 83 GLU A N 1
ATOM 703 C CA . GLU A 1 83 ? 12.736 -4.874 -0.699 1.00 82.81 83 GLU A CA 1
ATOM 704 C C . GLU A 1 83 ? 11.975 -5.045 -2.027 1.00 82.81 83 GLU A C 1
ATOM 706 O O . GLU A 1 83 ? 11.444 -6.113 -2.330 1.00 82.81 83 GLU A O 1
ATOM 711 N N . GLN A 1 84 ? 11.868 -3.954 -2.798 1.00 77.81 84 GLN A N 1
ATOM 712 C CA . GLN A 1 84 ? 11.142 -3.899 -4.080 1.00 77.81 84 GLN A CA 1
ATOM 713 C C . GLN A 1 84 ? 9.635 -4.198 -3.996 1.00 77.81 84 GLN A C 1
ATOM 715 O O . GLN A 1 84 ? 8.973 -4.360 -5.022 1.00 77.81 84 GLN A O 1
ATOM 720 N N . ARG A 1 85 ? 9.051 -4.239 -2.795 1.00 85.31 85 ARG A N 1
ATOM 721 C CA . ARG A 1 85 ? 7.614 -4.448 -2.599 1.00 85.31 85 ARG A CA 1
ATOM 722 C C . ARG A 1 85 ? 6.938 -3.154 -2.150 1.00 85.31 85 ARG A C 1
ATOM 724 O O . ARG A 1 85 ? 7.434 -2.493 -1.234 1.00 85.31 85 ARG A O 1
ATOM 731 N N . PRO A 1 86 ? 5.802 -2.777 -2.763 1.00 89.19 86 PRO A N 1
ATOM 732 C CA . PRO A 1 86 ? 5.036 -1.628 -2.310 1.00 89.19 86 PRO A CA 1
ATOM 733 C C . PRO A 1 86 ? 4.327 -1.946 -0.987 1.00 89.19 86 PRO A C 1
ATOM 735 O O . PRO A 1 86 ? 3.572 -2.914 -0.885 1.00 89.19 86 PRO A O 1
ATOM 738 N N . GLU A 1 87 ? 4.528 -1.089 0.007 1.00 92.44 87 GLU A N 1
ATOM 739 C CA . GLU A 1 87 ? 3.862 -1.143 1.305 1.00 92.44 87 GLU A CA 1
ATOM 740 C C . GLU A 1 87 ? 3.084 0.142 1.562 1.00 92.44 87 GLU A C 1
ATOM 742 O O . GLU A 1 87 ? 3.634 1.241 1.489 1.00 92.44 87 GLU A O 1
ATOM 747 N N . LEU A 1 88 ? 1.809 0.022 1.922 1.00 94.75 88 LEU A N 1
ATOM 748 C CA . LEU A 1 88 ? 0.976 1.165 2.271 1.00 94.75 88 LEU A CA 1
ATOM 749 C C . LEU A 1 88 ? 0.660 1.149 3.764 1.00 94.75 88 LEU A C 1
ATOM 751 O O . LEU A 1 88 ? -0.126 0.338 4.241 1.00 94.75 88 LEU A O 1
ATOM 755 N N . ARG A 1 89 ? 1.222 2.101 4.504 1.00 94.62 89 ARG A N 1
ATOM 756 C CA . ARG A 1 89 ? 0.822 2.388 5.882 1.00 94.62 89 ARG A CA 1
ATOM 757 C C . ARG A 1 89 ? -0.325 3.394 5.886 1.00 94.62 89 ARG A C 1
ATOM 759 O O . ARG A 1 89 ? -0.214 4.480 5.312 1.00 94.62 89 ARG A O 1
ATOM 766 N N . ILE A 1 90 ? -1.416 3.046 6.557 1.00 93.69 90 ILE A N 1
ATOM 767 C CA . ILE A 1 90 ? -2.608 3.882 6.711 1.00 93.69 90 ILE A CA 1
ATOM 768 C C . ILE A 1 90 ? -2.754 4.254 8.181 1.00 93.69 90 ILE A C 1
ATOM 770 O O . ILE A 1 90 ? -2.922 3.393 9.043 1.00 93.69 90 ILE A O 1
ATOM 774 N N . MET A 1 91 ? -2.682 5.550 8.455 1.00 92.38 91 MET A N 1
ATOM 775 C CA . MET A 1 91 ? -2.793 6.135 9.786 1.00 92.38 91 MET A CA 1
ATOM 776 C C . MET A 1 91 ? -4.205 6.691 9.941 1.00 92.38 91 MET A C 1
ATOM 778 O O . MET A 1 91 ? -4.556 7.679 9.294 1.00 92.38 91 MET A O 1
ATOM 782 N N . VAL A 1 92 ? -5.019 6.045 10.772 1.00 90.25 92 VAL A N 1
ATOM 783 C CA . VAL A 1 92 ? -6.429 6.391 10.985 1.00 90.25 92 VAL A CA 1
ATOM 784 C C . VAL A 1 92 ? -6.599 6.986 12.382 1.00 90.25 92 VAL A C 1
ATOM 786 O O . VAL A 1 92 ? -6.307 6.293 13.358 1.00 90.25 92 VAL A O 1
ATOM 789 N N . PRO A 1 93 ? -7.073 8.237 12.523 1.00 86.31 93 PRO A N 1
ATOM 790 C CA . PRO A 1 93 ? -7.371 8.806 13.831 1.00 86.31 93 PRO A CA 1
ATOM 791 C C . PRO A 1 93 ? -8.388 7.957 14.596 1.00 86.31 93 PRO A C 1
ATOM 793 O O . PRO A 1 93 ? -9.350 7.450 14.021 1.00 86.31 93 PRO A O 1
ATOM 796 N N . THR A 1 94 ? -8.199 7.831 15.905 1.00 83.19 94 THR A N 1
ATOM 797 C CA . THR A 1 94 ? -9.137 7.143 16.794 1.00 83.19 94 THR A CA 1
ATOM 798 C C . THR A 1 94 ? -9.341 7.947 18.072 1.00 83.19 94 THR A C 1
ATOM 800 O O . THR A 1 94 ? -8.409 8.520 18.638 1.00 83.19 94 THR A O 1
ATOM 803 N N . GLU A 1 95 ? -10.588 7.989 18.536 1.00 73.88 95 GLU A N 1
ATOM 804 C CA . GLU A 1 95 ? -10.947 8.569 19.833 1.00 73.88 95 GLU A CA 1
ATOM 805 C C . GLU A 1 95 ? -10.890 7.533 20.966 1.00 73.88 95 GLU A C 1
ATOM 807 O O . GLU A 1 95 ? -11.020 7.881 22.141 1.00 73.88 95 GLU A O 1
ATOM 812 N N . ARG A 1 96 ? -10.695 6.251 20.629 1.00 62.91 96 ARG A N 1
ATOM 813 C CA . ARG A 1 96 ? -10.691 5.150 21.592 1.00 62.91 96 ARG A CA 1
ATOM 814 C C . ARG A 1 96 ? -9.314 5.015 22.247 1.00 62.91 96 ARG A C 1
ATOM 816 O O . ARG A 1 96 ? -8.346 4.692 21.574 1.00 62.91 96 ARG A O 1
ATOM 823 N N . GLY A 1 97 ? -9.294 5.211 23.568 1.00 58.97 97 GLY A N 1
ATOM 824 C CA . GLY A 1 97 ? -8.176 4.944 24.473 1.00 58.97 97 GLY A CA 1
ATOM 825 C C . GLY A 1 97 ? -7.008 5.944 24.418 1.00 58.97 97 GLY A C 1
ATOM 826 O O . GLY A 1 97 ? -7.223 7.137 24.192 1.00 58.97 97 GLY A O 1
ATOM 827 N N . GLU A 1 98 ? -5.796 5.498 24.770 1.00 58.31 98 GLU A N 1
ATOM 828 C CA . GLU A 1 98 ? -4.636 6.383 24.984 1.00 58.31 98 GLU A CA 1
ATOM 829 C C . GLU A 1 98 ? -3.957 6.775 23.669 1.00 58.31 98 GLU A C 1
ATOM 831 O O . GLU A 1 98 ? -3.476 7.904 23.538 1.00 58.31 98 GLU A O 1
ATOM 836 N N . THR A 1 99 ? -3.958 5.885 22.671 1.00 58.47 99 THR A N 1
ATOM 837 C CA . THR A 1 99 ? -3.375 6.188 21.364 1.00 58.47 99 THR A CA 1
ATOM 838 C C . THR A 1 99 ? -4.389 6.885 20.468 1.00 58.47 99 THR A C 1
ATOM 840 O O . THR A 1 99 ? -5.527 6.454 20.342 1.00 58.47 99 THR A O 1
ATOM 843 N N . LYS A 1 100 ? -3.975 7.981 19.826 1.00 82.06 100 LYS A N 1
ATOM 844 C CA . LYS A 1 100 ? -4.855 8.811 18.986 1.00 82.06 100 LYS A CA 1
ATOM 845 C C . LYS A 1 100 ? -4.929 8.367 17.529 1.00 82.06 100 LYS A C 1
ATOM 847 O O . LYS A 1 100 ? -5.675 8.959 16.753 1.00 82.06 100 LYS A O 1
ATOM 852 N N . ILE A 1 101 ? -4.146 7.360 17.146 1.00 81.94 101 ILE A N 1
ATOM 853 C CA . ILE A 1 101 ? -3.995 6.898 15.765 1.00 81.94 101 ILE A CA 1
ATOM 854 C C . ILE A 1 101 ? -3.862 5.373 15.761 1.00 81.94 101 ILE A C 1
ATOM 856 O O . ILE A 1 101 ? -3.005 4.839 16.454 1.00 81.94 101 ILE A O 1
ATOM 860 N N . ASN A 1 102 ? -4.655 4.688 14.943 1.00 86.31 102 ASN A N 1
ATOM 861 C CA . ASN A 1 102 ? -4.404 3.302 14.559 1.00 86.31 102 ASN A CA 1
ATOM 862 C C . ASN A 1 102 ? -3.541 3.274 13.296 1.00 86.31 102 ASN A C 1
ATOM 864 O O . ASN A 1 102 ? -3.752 4.080 12.386 1.00 86.31 102 ASN A O 1
ATOM 868 N N . ILE A 1 103 ? -2.587 2.347 13.228 1.00 88.06 103 ILE A N 1
ATOM 869 C CA . ILE A 1 103 ? -1.714 2.184 12.060 1.00 88.06 103 ILE A CA 1
ATOM 870 C C . ILE A 1 103 ? -1.931 0.799 11.469 1.00 88.06 103 ILE A C 1
ATOM 872 O O . ILE A 1 103 ? -1.719 -0.210 12.143 1.00 88.06 103 ILE A O 1
ATOM 876 N N . TYR A 1 104 ? -2.296 0.770 10.192 1.00 93.25 104 TYR A N 1
ATOM 877 C CA . TYR A 1 104 ? -2.456 -0.449 9.410 1.00 93.25 104 TYR A CA 1
ATOM 878 C C . TYR A 1 104 ? -1.377 -0.516 8.338 1.00 93.25 104 TYR A C 1
ATOM 880 O O . TYR A 1 104 ? -1.152 0.464 7.632 1.00 93.25 104 TYR A O 1
ATOM 888 N N . LEU A 1 105 ? -0.725 -1.663 8.211 1.00 94.31 105 LEU A N 1
ATOM 889 C CA . LEU A 1 105 ? 0.127 -2.003 7.083 1.00 94.31 105 LEU A CA 1
ATOM 890 C C . LEU A 1 105 ? -0.701 -2.787 6.075 1.00 94.31 105 LEU A C 1
ATOM 892 O O . LEU A 1 105 ? -1.236 -3.840 6.407 1.00 94.31 105 LEU A O 1
ATOM 896 N N . VAL A 1 106 ? -0.783 -2.271 4.859 1.00 95.44 106 VAL A N 1
ATOM 897 C CA . VAL A 1 106 ? -1.456 -2.894 3.726 1.00 95.44 106 VAL A CA 1
ATOM 898 C C . VAL A 1 106 ? -0.401 -3.323 2.719 1.00 95.44 106 VAL A C 1
ATOM 900 O O . VAL A 1 106 ? 0.443 -2.520 2.307 1.00 95.44 106 VAL A O 1
ATOM 903 N N . ARG A 1 107 ? -0.459 -4.589 2.323 1.00 94.12 107 ARG A N 1
ATOM 904 C CA . ARG A 1 107 ? 0.363 -5.181 1.267 1.00 94.12 107 ARG A CA 1
ATOM 905 C C . ARG A 1 107 ? -0.546 -5.794 0.213 1.00 94.12 107 ARG A C 1
ATOM 907 O O . ARG A 1 107 ? -1.672 -6.189 0.511 1.00 94.12 107 ARG A O 1
ATOM 914 N N . LEU A 1 108 ? -0.060 -5.879 -1.021 1.00 93.38 108 LEU A N 1
ATOM 915 C CA . LEU A 1 108 ? -0.698 -6.748 -2.005 1.00 93.38 108 LEU A CA 1
ATOM 916 C C . LEU A 1 108 ? -0.559 -8.198 -1.546 1.00 93.38 108 LEU A C 1
ATOM 918 O O . LEU A 1 108 ? 0.519 -8.592 -1.105 1.00 93.38 108 LEU A O 1
ATOM 922 N N . SER A 1 109 ? -1.623 -8.983 -1.696 1.00 91.81 109 SER A N 1
ATOM 923 C CA . SER A 1 109 ? -1.513 -10.431 -1.546 1.00 91.81 109 SER A CA 1
ATOM 924 C C . SER A 1 109 ? -0.569 -10.993 -2.609 1.00 91.81 109 SER A C 1
ATOM 926 O O . SER A 1 109 ? -0.595 -10.554 -3.763 1.00 91.81 109 SER A O 1
ATOM 928 N N . ASP A 1 110 ? 0.195 -12.028 -2.264 1.00 86.75 110 ASP A N 1
ATOM 929 C CA . ASP A 1 110 ? 1.032 -12.761 -3.224 1.00 86.75 110 ASP A CA 1
ATOM 930 C C . ASP A 1 110 ? 0.206 -13.402 -4.368 1.00 86.75 110 ASP A C 1
ATOM 932 O O . ASP A 1 110 ? 0.755 -13.766 -5.408 1.00 86.75 110 ASP A O 1
ATOM 936 N N . MET A 1 111 ? -1.123 -13.517 -4.223 1.00 85.94 111 MET A N 1
ATOM 937 C CA . MET A 1 111 ? -2.019 -13.969 -5.298 1.00 85.94 111 MET A CA 1
ATOM 938 C C . MET A 1 111 ? -2.234 -12.915 -6.398 1.00 85.94 111 MET A C 1
ATOM 940 O O . MET A 1 111 ? -2.697 -13.254 -7.490 1.00 85.94 111 MET A O 1
ATOM 944 N N . MET A 1 112 ? -1.929 -11.641 -6.132 1.00 84.94 112 MET A N 1
ATOM 945 C CA . MET A 1 112 ? -2.116 -10.558 -7.095 1.00 84.94 112 MET A CA 1
ATOM 946 C C . MET A 1 112 ? -0.997 -10.569 -8.142 1.00 84.94 112 MET A C 1
ATOM 948 O O . MET A 1 112 ? 0.170 -10.415 -7.782 1.00 84.94 112 MET A O 1
ATOM 952 N N . PRO A 1 113 ? -1.314 -10.602 -9.453 1.00 82.69 113 PRO A N 1
ATOM 953 C CA . PRO A 1 113 ? -0.297 -10.540 -10.510 1.00 82.69 113 PRO A CA 1
ATOM 954 C C . PRO A 1 113 ? 0.626 -9.318 -10.403 1.00 82.69 113 PRO A C 1
ATOM 956 O O . PRO A 1 113 ? 1.789 -9.356 -10.795 1.00 82.69 113 PRO A O 1
ATOM 959 N N . MET A 1 114 ? 0.109 -8.222 -9.847 1.00 82.00 114 MET A N 1
ATOM 960 C CA . MET A 1 114 ? 0.848 -6.976 -9.669 1.00 82.00 114 MET A CA 1
ATOM 961 C C . MET A 1 114 ? 1.942 -7.062 -8.594 1.00 82.00 114 MET A C 1
ATOM 963 O O . MET A 1 114 ? 2.883 -6.276 -8.651 1.00 82.00 114 MET A O 1
ATOM 967 N N . ALA A 1 115 ? 1.860 -8.012 -7.655 1.00 77.31 115 ALA A N 1
ATOM 968 C CA . ALA A 1 115 ? 2.872 -8.193 -6.615 1.00 77.31 115 ALA A CA 1
ATOM 969 C C . ALA A 1 115 ? 4.220 -8.659 -7.197 1.00 77.31 115 ALA A C 1
ATOM 971 O O . ALA A 1 115 ? 5.269 -8.199 -6.754 1.00 77.31 115 ALA A O 1
ATOM 972 N N . ALA A 1 116 ? 4.198 -9.503 -8.236 1.00 80.12 116 ALA A N 1
ATOM 973 C CA . ALA A 1 116 ? 5.406 -9.981 -8.917 1.00 80.12 116 ALA A CA 1
ATOM 974 C C . ALA A 1 116 ? 6.034 -8.927 -9.853 1.00 80.12 116 ALA A C 1
ATOM 976 O O . ALA A 1 116 ? 7.249 -8.887 -10.025 1.00 80.12 116 ALA A O 1
ATOM 977 N N . CYS A 1 117 ? 5.213 -8.028 -10.409 1.00 83.06 117 CYS A N 1
ATOM 978 C CA . CYS A 1 117 ? 5.627 -7.064 -11.432 1.00 83.06 117 CYS A CA 1
ATOM 979 C C . CYS A 1 117 ? 6.777 -6.142 -10.982 1.00 83.06 117 CYS A C 1
ATOM 981 O O . CYS A 1 117 ? 7.673 -5.853 -11.769 1.00 83.06 117 CYS A O 1
ATOM 983 N N . PHE A 1 118 ? 6.785 -5.701 -9.719 1.00 81.44 118 PHE A N 1
ATOM 984 C CA . PHE A 1 118 ? 7.837 -4.810 -9.214 1.00 81.44 118 PHE A CA 1
ATOM 985 C C . PHE A 1 118 ? 9.212 -5.489 -9.180 1.00 81.44 118 PHE A C 1
ATOM 987 O O . PHE A 1 118 ? 10.189 -4.887 -9.618 1.00 81.44 118 PHE A O 1
ATOM 994 N N . ALA A 1 119 ? 9.270 -6.745 -8.733 1.00 80.69 119 ALA A N 1
ATOM 995 C CA . ALA A 1 119 ? 10.506 -7.522 -8.714 1.00 80.69 119 ALA A CA 1
ATOM 996 C C . ALA A 1 119 ? 10.988 -7.848 -10.138 1.00 80.69 119 ALA A C 1
ATOM 998 O O . ALA A 1 119 ? 12.170 -7.711 -10.448 1.00 80.69 119 ALA A O 1
ATOM 999 N N . ASP A 1 120 ? 10.066 -8.215 -11.034 1.00 85.38 120 ASP A N 1
ATOM 1000 C CA . ASP A 1 120 ? 10.397 -8.535 -12.427 1.00 85.38 120 ASP A CA 1
ATOM 1001 C C . ASP A 1 120 ? 10.929 -7.311 -13.196 1.00 85.38 120 ASP A C 1
ATOM 1003 O O . ASP A 1 120 ? 11.828 -7.433 -14.031 1.00 85.38 120 ASP A O 1
ATOM 1007 N N . MET A 1 121 ? 10.400 -6.115 -12.913 1.00 82.31 121 MET A N 1
ATOM 1008 C CA . MET A 1 121 ? 10.857 -4.867 -13.534 1.00 82.31 121 MET A CA 1
ATOM 1009 C C . MET A 1 121 ? 12.233 -4.409 -13.042 1.00 82.31 121 MET A C 1
ATOM 1011 O O . MET A 1 121 ? 12.929 -3.712 -13.788 1.00 82.31 121 MET A O 1
ATOM 1015 N N . ASP A 1 122 ? 12.623 -4.775 -11.820 1.00 81.44 122 ASP A N 1
ATOM 1016 C CA . ASP A 1 122 ? 13.932 -4.424 -11.265 1.00 81.44 122 ASP A CA 1
ATOM 1017 C C . ASP A 1 122 ? 15.066 -5.191 -11.961 1.00 81.44 122 ASP A C 1
ATOM 1019 O O . ASP A 1 122 ? 16.078 -4.600 -12.349 1.00 81.44 122 ASP A O 1
ATOM 1023 N N . VAL A 1 123 ? 14.856 -6.491 -12.205 1.00 86.12 123 VAL A N 1
ATOM 1024 C CA . VAL A 1 123 ? 15.850 -7.386 -12.828 1.00 86.12 123 VAL A CA 1
ATOM 1025 C C . VAL A 1 123 ? 15.892 -7.312 -14.357 1.00 86.12 123 VAL A C 1
ATOM 1027 O O . VAL A 1 123 ? 16.821 -7.837 -14.972 1.00 86.12 123 VAL A O 1
ATOM 1030 N N . TYR A 1 124 ? 14.889 -6.706 -14.995 1.00 88.62 124 TYR A N 1
ATOM 1031 C CA . TYR A 1 124 ? 14.826 -6.605 -16.450 1.00 88.62 124 TYR A CA 1
ATOM 1032 C C . TYR A 1 124 ? 15.728 -5.485 -16.985 1.00 88.62 124 TYR A C 1
ATOM 1034 O O . TYR A 1 124 ? 15.502 -4.305 -16.710 1.00 88.62 124 TYR A O 1
ATOM 1042 N N . GLU A 1 125 ? 16.698 -5.862 -17.823 1.00 91.19 125 GLU A N 1
ATOM 1043 C CA . GLU A 1 125 ? 17.544 -4.938 -18.583 1.00 91.19 125 GLU A CA 1
ATOM 1044 C C . GLU A 1 125 ? 16.925 -4.667 -19.959 1.00 91.19 125 GLU A C 1
ATOM 1046 O O . GLU A 1 125 ? 16.850 -5.550 -20.822 1.00 91.19 125 GLU A O 1
ATOM 1051 N N . GLY A 1 126 ? 16.456 -3.439 -20.175 1.00 90.56 126 GLY A N 1
ATOM 1052 C CA . GLY A 1 126 ? 15.876 -3.041 -21.452 1.00 90.56 126 GLY A CA 1
ATOM 1053 C C . GLY A 1 126 ? 16.858 -2.335 -22.386 1.00 90.56 126 GLY A C 1
ATOM 1054 O O . GLY A 1 126 ? 18.063 -2.267 -22.178 1.00 90.56 126 GLY A O 1
ATOM 1055 N N . SER A 1 127 ? 16.310 -1.767 -23.462 1.00 96.69 127 SER A N 1
ATOM 1056 C CA . SER A 1 127 ? 17.065 -0.849 -24.326 1.00 96.69 127 SER A CA 1
ATOM 1057 C C . SER A 1 127 ? 17.324 0.492 -23.631 1.00 96.69 127 SER A C 1
ATOM 1059 O O . SER A 1 127 ? 16.571 0.882 -22.740 1.00 96.69 127 SER A O 1
ATOM 1061 N N . ASP A 1 128 ? 18.271 1.289 -24.133 1.00 95.62 128 ASP A N 1
ATOM 1062 C CA . ASP A 1 128 ? 18.526 2.645 -23.618 1.00 95.62 128 ASP A CA 1
ATOM 1063 C C . ASP A 1 128 ? 17.266 3.526 -23.564 1.00 95.62 128 ASP A C 1
ATOM 1065 O O . ASP A 1 128 ? 17.137 4.406 -22.715 1.00 95.62 128 ASP A O 1
ATOM 1069 N N . ALA A 1 129 ? 16.336 3.339 -24.507 1.00 94.94 129 ALA A N 1
ATOM 1070 C CA . ALA A 1 129 ? 15.075 4.073 -24.519 1.00 94.94 129 ALA A CA 1
ATOM 1071 C C . ALA A 1 129 ? 14.147 3.659 -23.374 1.00 94.94 129 ALA A C 1
ATOM 1073 O O . ALA A 1 129 ? 13.476 4.521 -22.808 1.00 94.94 129 ALA A O 1
ATOM 1074 N N . TYR A 1 130 ? 14.136 2.372 -23.032 1.00 93.00 130 TYR A N 1
ATOM 1075 C CA . TYR A 1 130 ? 13.393 1.846 -21.895 1.00 93.00 130 TYR A CA 1
ATOM 1076 C C . TYR A 1 130 ? 13.999 2.331 -20.576 1.00 93.00 130 TYR A C 1
ATOM 1078 O O . TYR A 1 130 ? 13.275 2.898 -19.764 1.00 93.00 130 TYR A O 1
ATOM 1086 N N . GLU A 1 131 ? 15.318 2.215 -20.399 1.00 91.94 131 GLU A N 1
ATOM 1087 C CA . GLU A 1 131 ? 15.988 2.585 -19.143 1.00 91.94 131 GLU A CA 1
ATOM 1088 C C . GLU A 1 131 ? 15.768 4.054 -18.767 1.00 91.94 131 GLU A C 1
ATOM 1090 O O . GLU A 1 131 ? 15.506 4.373 -17.609 1.00 91.94 131 GLU A O 1
ATOM 1095 N N . ARG A 1 132 ? 15.748 4.958 -19.758 1.00 92.62 132 ARG A N 1
ATOM 1096 C CA . ARG A 1 132 ? 15.421 6.378 -19.535 1.00 92.62 132 ARG A CA 1
ATOM 1097 C C . ARG A 1 132 ? 14.004 6.614 -19.004 1.00 92.62 132 ARG A C 1
ATOM 1099 O O . ARG A 1 132 ? 13.766 7.637 -18.370 1.00 92.62 132 ARG A O 1
ATOM 1106 N N . GLY A 1 133 ? 13.059 5.730 -19.320 1.00 88.25 133 GLY A N 1
ATOM 1107 C CA . GLY A 1 133 ? 11.660 5.828 -18.896 1.00 88.25 133 GLY A CA 1
ATOM 1108 C C . GLY A 1 133 ? 11.299 4.936 -17.707 1.00 88.25 133 GLY A C 1
ATOM 1109 O O . GLY A 1 133 ? 10.209 5.092 -17.150 1.00 88.25 133 GLY A O 1
ATOM 1110 N N . ARG A 1 134 ? 12.181 4.005 -17.324 1.00 87.12 134 ARG A N 1
ATOM 1111 C CA . ARG A 1 134 ? 11.905 2.953 -16.339 1.00 87.12 134 ARG A CA 1
ATOM 1112 C C . ARG A 1 134 ? 11.528 3.526 -14.979 1.00 87.12 134 ARG A C 1
ATOM 1114 O O . ARG A 1 134 ? 10.484 3.170 -14.446 1.00 87.12 134 ARG A O 1
ATOM 1121 N N . GLU A 1 135 ? 12.313 4.471 -14.470 1.00 83.19 135 GLU A N 1
ATOM 1122 C CA . GLU A 1 135 ? 12.088 5.089 -13.156 1.00 83.19 135 GLU A CA 1
ATOM 1123 C C . GLU A 1 135 ? 10.732 5.812 -13.074 1.00 83.19 135 GLU A C 1
ATOM 1125 O O . GLU A 1 135 ? 9.933 5.545 -12.179 1.00 83.19 135 GLU A O 1
ATOM 1130 N N . ALA A 1 136 ? 10.420 6.668 -14.053 1.00 85.12 136 ALA A N 1
ATOM 1131 C CA . ALA A 1 136 ? 9.139 7.375 -14.098 1.00 85.12 136 ALA A CA 1
ATOM 1132 C C . ALA A 1 136 ? 7.951 6.404 -14.227 1.00 85.12 136 ALA A C 1
ATOM 1134 O O . ALA A 1 136 ? 6.910 6.590 -13.596 1.00 85.12 136 ALA A O 1
ATOM 1135 N N . THR A 1 137 ? 8.112 5.341 -15.020 1.00 86.94 137 THR A N 1
ATOM 1136 C CA . THR A 1 137 ? 7.089 4.298 -15.177 1.00 86.94 137 THR A CA 1
ATOM 1137 C C . THR A 1 137 ? 6.854 3.560 -13.862 1.00 86.94 137 THR A C 1
ATOM 1139 O O . THR A 1 137 ? 5.703 3.399 -13.456 1.00 86.94 137 THR A O 1
ATOM 1142 N N . LEU A 1 138 ? 7.927 3.174 -13.167 1.00 82.44 138 LEU A N 1
ATOM 1143 C CA . LEU A 1 138 ? 7.859 2.514 -11.866 1.00 82.44 138 LEU A CA 1
ATOM 1144 C C . LEU A 1 138 ? 7.170 3.404 -10.829 1.00 82.44 138 LEU A C 1
ATOM 1146 O O . LEU A 1 138 ? 6.321 2.933 -10.076 1.00 82.44 138 LEU A O 1
ATOM 1150 N N . GLN A 1 139 ? 7.459 4.705 -10.835 1.00 81.75 139 GLN A N 1
ATOM 1151 C CA . GLN A 1 139 ? 6.802 5.659 -9.950 1.00 81.75 139 GLN A CA 1
ATOM 1152 C C . GLN A 1 139 ? 5.292 5.756 -10.227 1.00 81.75 139 GLN A C 1
ATOM 1154 O O . GLN A 1 139 ? 4.485 5.761 -9.296 1.00 81.75 139 GLN A O 1
ATOM 1159 N N . HIS A 1 140 ? 4.878 5.811 -11.495 1.00 85.94 140 HIS A N 1
ATOM 1160 C CA . HIS A 1 140 ? 3.456 5.817 -11.853 1.00 85.94 140 HIS A CA 1
ATOM 1161 C C . HIS A 1 140 ? 2.754 4.507 -11.492 1.00 85.94 140 HIS A C 1
ATOM 1163 O O . HIS A 1 140 ? 1.626 4.544 -10.994 1.00 85.94 140 HIS A O 1
ATOM 1169 N N . LEU A 1 141 ? 3.421 3.369 -11.693 1.00 86.12 141 LEU A N 1
ATOM 1170 C CA . LEU A 1 141 ? 2.920 2.067 -11.269 1.00 86.12 141 LEU A CA 1
ATOM 1171 C C . LEU A 1 141 ? 2.744 2.025 -9.749 1.00 86.12 141 LEU A C 1
ATOM 1173 O O . LEU A 1 141 ? 1.681 1.643 -9.276 1.00 86.12 141 LEU A O 1
ATOM 1177 N N . LEU A 1 142 ? 3.731 2.501 -8.988 1.00 84.50 142 LEU A N 1
ATOM 1178 C CA . LEU A 1 142 ? 3.666 2.601 -7.532 1.00 84.50 142 LEU A CA 1
ATOM 1179 C C . LEU A 1 142 ? 2.451 3.418 -7.067 1.00 84.50 142 LEU A C 1
ATOM 1181 O O . LEU A 1 142 ? 1.718 2.976 -6.181 1.00 84.50 142 LEU A O 1
ATOM 1185 N N . TYR A 1 143 ? 2.192 4.574 -7.684 1.00 86.44 143 TYR A N 1
ATOM 1186 C CA . TYR A 1 143 ? 0.999 5.368 -7.377 1.00 86.44 143 TYR A CA 1
ATOM 1187 C C . TYR A 1 143 ? -0.299 4.626 -7.708 1.00 86.44 143 TYR A C 1
ATOM 1189 O O . TYR A 1 143 ? -1.223 4.639 -6.897 1.00 86.44 143 TYR A O 1
ATOM 1197 N N . ALA A 1 144 ? -0.377 3.966 -8.866 1.00 89.88 144 ALA A N 1
ATOM 1198 C CA . ALA A 1 144 ? -1.555 3.192 -9.250 1.00 89.88 144 ALA A CA 1
ATOM 1199 C C . ALA A 1 144 ? -1.823 2.044 -8.262 1.00 89.88 144 ALA A C 1
ATOM 1201 O O . ALA A 1 144 ? -2.954 1.872 -7.805 1.00 89.88 144 ALA A O 1
ATOM 1202 N N . THR A 1 145 ? -0.776 1.317 -7.867 1.00 90.50 145 THR A N 1
ATOM 1203 C CA . THR A 1 145 ? -0.851 0.259 -6.856 1.00 90.50 145 THR A CA 1
ATOM 1204 C C . THR A 1 145 ? -1.311 0.809 -5.511 1.00 90.50 145 THR A C 1
ATOM 1206 O O . THR A 1 145 ? -2.172 0.217 -4.866 1.00 90.50 145 THR A O 1
ATOM 1209 N N . ALA A 1 146 ? -0.793 1.965 -5.093 1.00 91.12 146 ALA A N 1
ATOM 1210 C CA . ALA A 1 146 ? -1.209 2.601 -3.850 1.00 91.12 146 ALA A CA 1
ATOM 1211 C C . ALA A 1 146 ? -2.682 3.012 -3.863 1.00 91.12 146 ALA A C 1
ATOM 1213 O O . ALA A 1 146 ? -3.379 2.779 -2.880 1.00 91.12 146 ALA A O 1
ATOM 1214 N N . GLU A 1 147 ? -3.176 3.588 -4.959 1.00 92.88 147 GLU A N 1
ATOM 1215 C CA . GLU A 1 147 ? -4.599 3.916 -5.094 1.00 92.88 147 GLU A CA 1
ATOM 1216 C C . GLU A 1 147 ? -5.481 2.663 -5.040 1.00 92.88 147 GLU A C 1
ATOM 1218 O O . GLU A 1 147 ? -6.497 2.660 -4.346 1.00 92.88 147 GLU A O 1
ATOM 1223 N N . MET A 1 148 ? -5.065 1.571 -5.683 1.00 94.12 148 MET A N 1
ATOM 1224 C CA . MET A 1 148 ? -5.770 0.290 -5.598 1.00 94.12 148 MET A CA 1
ATOM 1225 C C . MET A 1 148 ? -5.797 -0.251 -4.161 1.00 94.12 148 MET A C 1
ATOM 1227 O O . MET A 1 148 ? -6.864 -0.598 -3.659 1.00 94.12 148 MET A O 1
ATOM 1231 N N . MET A 1 149 ? -4.654 -0.266 -3.466 1.00 95.31 149 MET A N 1
ATOM 1232 C CA . MET A 1 149 ? -4.577 -0.707 -2.067 1.00 95.31 149 MET A CA 1
ATOM 1233 C C . MET A 1 149 ? -5.463 0.144 -1.148 1.00 95.31 149 MET A C 1
ATOM 1235 O O . MET A 1 149 ? -6.149 -0.406 -0.289 1.00 95.31 149 MET A O 1
ATOM 1239 N N . LYS A 1 150 ? -5.509 1.470 -1.347 1.00 95.38 150 LYS A N 1
ATOM 1240 C CA . LYS A 1 150 ? -6.423 2.359 -0.608 1.00 95.38 150 LYS A CA 1
ATOM 1241 C C . LYS A 1 150 ? -7.878 1.962 -0.847 1.00 95.38 150 LYS A C 1
ATOM 1243 O O . LYS A 1 150 ? -8.622 1.807 0.115 1.00 95.38 150 LYS A O 1
ATOM 1248 N N . GLN A 1 151 ? -8.286 1.800 -2.105 1.00 95.50 151 GLN A N 1
ATOM 1249 C CA . GLN A 1 151 ? -9.669 1.452 -2.446 1.00 95.50 151 GLN A CA 1
ATOM 1250 C C . GLN A 1 151 ? -10.086 0.112 -1.832 1.00 95.50 151 GLN A C 1
ATOM 1252 O O . GLN A 1 151 ? -11.160 0.025 -1.244 1.00 95.50 151 GLN A O 1
ATOM 1257 N N . LEU A 1 152 ? -9.224 -0.904 -1.909 1.00 96.50 152 LEU A N 1
ATOM 1258 C CA . LEU A 1 152 ? -9.481 -2.223 -1.326 1.00 96.50 152 LEU A CA 1
ATOM 1259 C C . LEU A 1 152 ? -9.544 -2.175 0.204 1.00 96.50 152 LEU A C 1
ATOM 1261 O O . LEU A 1 152 ? -10.421 -2.798 0.797 1.00 96.50 152 LEU A O 1
ATOM 1265 N N . PHE A 1 153 ? -8.675 -1.388 0.844 1.00 97.06 153 PHE A N 1
ATOM 1266 C CA . PHE A 1 153 ? -8.710 -1.189 2.292 1.00 97.06 153 PHE A CA 1
ATOM 1267 C C . PHE A 1 153 ? -10.038 -0.574 2.748 1.00 97.06 153 PHE A C 1
ATOM 1269 O O . PHE A 1 153 ? -10.654 -1.075 3.683 1.00 97.06 153 PHE A O 1
ATOM 1276 N N . TRP A 1 154 ? -10.510 0.472 2.063 1.00 96.06 154 TRP A N 1
ATOM 1277 C CA . TRP A 1 154 ? -11.774 1.138 2.403 1.00 96.06 154 TRP A CA 1
ATOM 1278 C C . TRP A 1 154 ? -13.025 0.368 1.970 1.00 96.06 154 TRP A C 1
ATOM 1280 O O . TRP A 1 154 ? -14.112 0.665 2.456 1.00 96.06 154 TRP A O 1
ATOM 1290 N N . ALA A 1 155 ? -12.890 -0.614 1.076 1.00 96.75 155 ALA A N 1
ATOM 1291 C CA . ALA A 1 155 ? -13.957 -1.557 0.750 1.00 96.75 155 ALA A CA 1
ATOM 1292 C C . ALA A 1 155 ? -14.109 -2.672 1.802 1.00 96.75 155 ALA A C 1
ATOM 1294 O O . ALA A 1 155 ? -15.140 -3.346 1.827 1.00 96.75 155 ALA A O 1
ATOM 1295 N N . GLY A 1 156 ? -13.087 -2.884 2.637 1.00 95.38 156 GLY A N 1
ATOM 1296 C CA . GLY A 1 156 ? -13.136 -3.799 3.771 1.00 95.38 156 GLY A CA 1
ATOM 1297 C C . GLY A 1 156 ? -13.857 -3.218 4.987 1.00 95.38 156 GLY A C 1
ATOM 1298 O O . GLY A 1 156 ? -14.362 -2.096 4.981 1.00 95.38 156 GLY A O 1
ATOM 1299 N N . ASP A 1 157 ? -13.876 -4.001 6.058 1.00 93.38 157 ASP A N 1
ATOM 1300 C CA . ASP A 1 157 ? -14.440 -3.630 7.347 1.00 93.38 157 ASP A CA 1
ATOM 1301 C C . ASP A 1 157 ? -13.348 -3.595 8.422 1.00 93.38 157 ASP A C 1
ATOM 1303 O O . ASP A 1 157 ? -12.763 -4.617 8.790 1.00 93.38 157 ASP A O 1
ATOM 1307 N N . LEU A 1 158 ? -13.101 -2.393 8.946 1.00 89.75 158 LEU A N 1
ATOM 1308 C CA . LEU A 1 158 ? -12.110 -2.141 9.989 1.00 89.75 158 LEU A CA 1
ATOM 1309 C C . LEU A 1 158 ? -12.510 -2.717 11.349 1.00 89.75 158 LEU A C 1
ATOM 1311 O O . LEU A 1 158 ? -11.623 -3.013 12.149 1.00 89.75 158 LEU A O 1
ATOM 1315 N N . GLU A 1 159 ? -13.807 -2.867 11.631 1.00 86.75 159 GLU A N 1
ATOM 1316 C CA . GLU A 1 159 ? -14.264 -3.386 12.923 1.00 86.75 159 GLU A CA 1
ATOM 1317 C C . GLU A 1 159 ? -14.071 -4.900 13.009 1.00 86.75 159 GLU A C 1
ATOM 1319 O O . GLU A 1 159 ? -13.535 -5.396 14.000 1.00 86.75 159 GLU A O 1
ATOM 1324 N N . SER A 1 160 ? -14.451 -5.635 11.959 1.00 90.62 160 SER A N 1
ATOM 1325 C CA . SER A 1 160 ? -14.244 -7.088 11.887 1.00 90.62 160 SER A CA 1
ATOM 1326 C C . SER A 1 160 ? -12.864 -7.506 11.367 1.00 90.62 160 SER A C 1
ATOM 1328 O O . SER A 1 160 ? -12.564 -8.697 11.365 1.00 90.62 160 SER A O 1
ATOM 1330 N N . GLN A 1 161 ? -12.033 -6.549 10.933 1.00 91.56 161 GLN A N 1
ATOM 1331 C CA . GLN A 1 161 ? -10.771 -6.781 10.215 1.00 91.56 161 GLN A CA 1
ATOM 1332 C C . GLN A 1 161 ? -10.927 -7.698 8.990 1.00 91.56 161 GLN A C 1
ATOM 1334 O O . GLN A 1 161 ? -10.074 -8.540 8.703 1.00 91.56 161 GLN A O 1
ATOM 1339 N N . THR A 1 162 ? -12.024 -7.531 8.253 1.00 95.44 162 THR A N 1
ATOM 1340 C CA . THR A 1 162 ? -12.308 -8.329 7.057 1.00 95.44 162 THR A CA 1
ATOM 1341 C C . THR A 1 162 ? -12.025 -7.503 5.812 1.00 95.44 162 THR A C 1
ATOM 1343 O O . THR A 1 162 ? -12.673 -6.486 5.585 1.00 95.44 162 THR A O 1
ATOM 1346 N N . PHE A 1 163 ? -11.088 -7.949 4.978 1.00 96.81 163 PHE A N 1
ATOM 1347 C CA . PHE A 1 163 ? -10.667 -7.226 3.775 1.00 96.81 163 PHE A CA 1
ATOM 1348 C C . PHE A 1 163 ? -10.783 -8.097 2.517 1.00 96.81 163 PHE A C 1
ATOM 1350 O O . PHE A 1 163 ? -10.809 -9.328 2.628 1.00 96.81 163 PHE A O 1
ATOM 1357 N N . PRO A 1 164 ? -10.863 -7.483 1.321 1.00 96.81 164 PRO A N 1
ATOM 1358 C CA . PRO A 1 164 ? -10.785 -8.215 0.062 1.00 96.81 164 PRO A CA 1
ATOM 1359 C C . PRO A 1 164 ? -9.494 -9.052 -0.034 1.00 96.81 164 PRO A C 1
ATOM 1361 O O . PRO A 1 164 ? -8.444 -8.587 0.417 1.00 96.81 164 PRO A O 1
ATOM 1364 N N . PRO A 1 165 ? -9.543 -10.261 -0.625 1.00 95.25 165 PRO A N 1
ATOM 1365 C CA . PRO A 1 165 ? -8.409 -11.193 -0.669 1.00 95.25 165 PRO A CA 1
ATOM 1366 C C . PRO A 1 165 ? -7.212 -10.685 -1.485 1.00 95.25 165 PRO A C 1
ATOM 1368 O O . PRO A 1 165 ? -6.135 -11.273 -1.435 1.00 95.25 165 PRO A O 1
ATOM 1371 N N . GLU A 1 166 ? -7.387 -9.615 -2.254 1.00 95.69 166 GLU A N 1
ATOM 1372 C CA . GLU A 1 166 ? -6.341 -8.957 -3.028 1.00 95.69 166 GLU A CA 1
ATOM 1373 C C . GLU A 1 166 ? -5.314 -8.214 -2.155 1.00 95.69 166 GLU A C 1
ATOM 1375 O O . GLU A 1 166 ? -4.220 -7.899 -2.635 1.00 95.69 166 GLU A O 1
ATOM 1380 N N . ILE A 1 167 ? -5.638 -7.934 -0.888 1.00 96.00 167 ILE A N 1
ATOM 1381 C CA . ILE A 1 167 ? -4.741 -7.272 0.063 1.00 96.00 167 ILE A CA 1
ATOM 1382 C C . ILE A 1 167 ? -4.595 -8.056 1.361 1.00 96.00 167 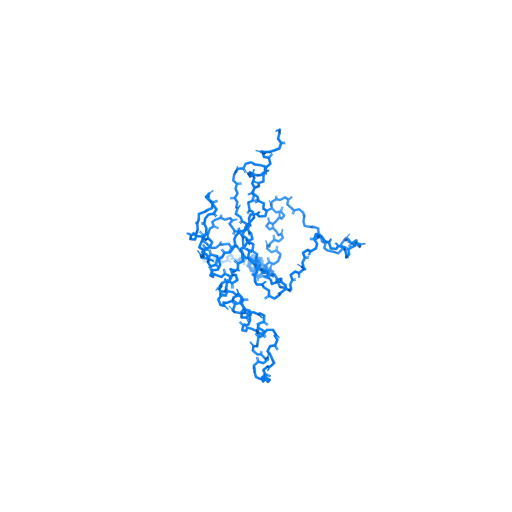ILE A C 1
ATOM 1384 O O . ILE A 1 167 ? -5.511 -8.718 1.842 1.00 96.00 167 ILE A O 1
ATOM 1388 N N . GLU A 1 168 ? -3.430 -7.898 1.969 1.00 95.19 168 GLU A N 1
ATOM 1389 C CA . GLU A 1 168 ? -3.142 -8.327 3.328 1.00 95.19 168 GLU A CA 1
ATOM 1390 C C . GLU A 1 168 ? -3.058 -7.085 4.210 1.00 95.19 168 GLU A C 1
ATOM 1392 O O . GLU A 1 168 ? -2.353 -6.126 3.882 1.00 95.19 168 GLU A O 1
ATOM 1397 N N . VAL A 1 169 ? -3.801 -7.082 5.319 1.00 95.50 169 VAL A N 1
ATOM 1398 C CA . VAL A 1 169 ? -3.850 -5.954 6.253 1.00 95.50 169 VAL A CA 1
ATOM 1399 C C . VAL A 1 169 ? -3.395 -6.413 7.628 1.00 95.50 169 VAL A C 1
ATOM 1401 O O . VAL A 1 169 ? -3.982 -7.311 8.228 1.00 95.50 169 VAL A O 1
ATOM 1404 N N . HIS A 1 170 ? -2.363 -5.760 8.149 1.00 92.25 170 HIS A N 1
ATOM 1405 C CA . HIS A 1 170 ? -1.833 -6.000 9.484 1.00 92.25 170 HIS A CA 1
ATOM 1406 C C . HIS A 1 170 ? -2.000 -4.748 10.339 1.00 92.25 170 HIS A C 1
ATOM 1408 O O . HIS A 1 170 ? -1.494 -3.677 10.002 1.00 92.25 170 HIS A O 1
ATOM 1414 N N . ALA A 1 171 ? -2.682 -4.872 11.473 1.00 88.81 171 ALA A N 1
ATOM 1415 C CA . ALA A 1 171 ? -2.704 -3.818 12.475 1.00 88.81 171 ALA A CA 1
ATOM 1416 C C . ALA A 1 171 ? -1.334 -3.756 13.171 1.00 88.81 171 ALA A C 1
ATOM 1418 O O . ALA A 1 171 ? -0.977 -4.654 13.930 1.00 88.81 171 ALA A O 1
ATOM 1419 N N . LEU A 1 172 ? -0.559 -2.705 12.901 1.00 80.81 172 LEU A N 1
ATOM 1420 C CA . LEU A 1 172 ? 0.731 -2.468 13.559 1.00 80.81 172 LEU A CA 1
ATOM 1421 C C . LEU A 1 172 ? 0.541 -1.820 14.929 1.00 80.81 172 LEU A C 1
ATOM 1423 O O . LEU A 1 172 ? 1.311 -2.054 15.857 1.00 80.81 172 LEU A O 1
ATOM 1427 N N . LEU A 1 173 ? -0.494 -0.989 15.044 1.00 69.31 173 LEU A N 1
ATOM 1428 C CA . LEU A 1 173 ? -0.876 -0.350 16.288 1.00 69.31 173 LEU A CA 1
ATOM 1429 C C . LEU A 1 173 ? -2.403 -0.267 16.339 1.00 69.31 173 LEU A C 1
ATOM 1431 O O . LEU A 1 173 ? -3.008 0.523 15.615 1.00 69.31 173 LEU A O 1
ATOM 1435 N N . GLN A 1 174 ? -3.008 -1.113 17.174 1.00 61.69 174 GLN A N 1
ATOM 1436 C CA . GLN A 1 174 ? -4.439 -1.131 17.476 1.00 61.69 174 GLN A CA 1
ATOM 1437 C C . GLN A 1 174 ? -4.638 -1.498 18.950 1.00 61.69 174 GLN A C 1
ATOM 1439 O O . GLN A 1 174 ? -3.966 -2.386 19.474 1.00 61.69 174 GLN A O 1
ATOM 1444 N N . GLN A 1 175 ? -5.557 -0.819 19.639 1.00 59.62 175 GLN A N 1
ATOM 1445 C CA . GLN A 1 175 ? -5.634 -0.883 21.103 1.00 59.62 175 GLN A CA 1
ATOM 1446 C C . GLN A 1 175 ? -6.330 -2.127 21.703 1.00 59.62 175 GLN A C 1
ATOM 1448 O O . GLN A 1 175 ? -6.535 -2.175 22.913 1.00 59.62 175 GLN A O 1
ATOM 1453 N N . ASP A 1 176 ? -6.630 -3.170 20.926 1.00 50.25 176 ASP A N 1
ATOM 1454 C CA . ASP A 1 176 ? -7.373 -4.342 21.427 1.00 50.25 176 ASP A CA 1
ATOM 1455 C C . ASP A 1 176 ? -6.517 -5.585 21.753 1.00 50.25 176 ASP A C 1
ATOM 1457 O O . ASP A 1 176 ? -7.065 -6.656 21.997 1.00 50.25 176 ASP A O 1
ATOM 1461 N N . GLN A 1 177 ? -5.184 -5.471 21.862 1.00 45.25 177 GLN A N 1
ATOM 1462 C CA . GLN A 1 177 ? -4.321 -6.608 22.259 1.00 45.25 177 GLN A CA 1
ATOM 1463 C C . GLN A 1 177 ? -3.655 -6.531 23.645 1.00 45.25 177 GLN A C 1
ATOM 1465 O O . GLN A 1 177 ? -2.942 -7.455 24.024 1.00 45.25 177 GLN A O 1
ATOM 1470 N N . LEU A 1 178 ? -3.925 -5.514 24.471 1.00 45.41 178 LEU A N 1
ATOM 1471 C CA . LEU A 1 178 ? -3.335 -5.424 25.826 1.00 45.41 178 LEU A CA 1
ATOM 1472 C C . LEU A 1 178 ? -4.245 -5.908 26.968 1.00 45.41 178 LEU A C 1
ATOM 1474 O O . LEU A 1 178 ? -3.898 -5.767 28.138 1.00 45.41 178 LEU A O 1
ATOM 1478 N N . LYS A 1 179 ? -5.390 -6.527 26.665 1.00 38.59 179 LYS A N 1
ATOM 1479 C CA . LYS A 1 179 ? -6.285 -7.111 27.678 1.00 38.59 179 LYS A CA 1
ATOM 1480 C C . LYS A 1 179 ? -6.554 -8.589 27.422 1.00 38.59 179 LYS A C 1
ATOM 1482 O O . LYS A 1 179 ? -7.696 -8.945 27.193 1.00 38.59 179 LYS A O 1
ATOM 1487 N N . LEU A 1 180 ? -5.530 -9.443 27.457 1.00 40.28 180 LEU A N 1
ATOM 1488 C CA . LEU A 1 180 ? -5.709 -10.901 27.631 1.00 40.28 180 LEU A CA 1
ATOM 1489 C C . LEU A 1 180 ? -4.449 -11.610 28.177 1.00 40.28 180 LEU A C 1
ATOM 1491 O O . LEU A 1 180 ? -4.238 -12.795 27.942 1.00 40.28 180 LEU A O 1
ATOM 1495 N N . GLN A 1 181 ? -3.626 -10.899 28.951 1.00 33.59 181 GLN A N 1
ATOM 1496 C CA . GLN A 1 181 ? -2.674 -11.519 29.881 1.00 33.59 181 GLN A CA 1
ATOM 1497 C C . GLN A 1 181 ? -2.841 -10.868 31.255 1.00 33.59 181 GLN A C 1
ATOM 1499 O O . GLN A 1 181 ? -2.050 -10.023 31.668 1.00 33.59 181 GLN A O 1
ATOM 1504 N N . GLY A 1 182 ? -3.951 -11.210 31.906 1.00 36.47 182 GLY A N 1
ATOM 1505 C CA . GLY A 1 182 ? -4.187 -11.008 33.333 1.00 36.47 182 GLY A CA 1
ATOM 1506 C C . GLY A 1 182 ? -4.442 -12.357 33.979 1.00 36.47 182 GLY A C 1
ATOM 1507 O O . GLY A 1 182 ? -5.084 -13.192 33.301 1.00 36.47 182 GLY A O 1
#

Organism: NCBI:txid485913

Sequence (182 aa):
MWQVQMFSNTLVSMLHYDAQKRRRMNIHEQFEEFLAKLGVEMERPEEQPFKKERYNGEALPEVSIFQASRDHYGVFYRLDIVEQRPELRIMVPTERGETKINIYLVRLSDMMPMAACFADMDVYEGSDAYERGREATLQHLLYATAEMMKQLFWAGDLESQTFPPEIEVHALLQQDQLKLQG

pLDDT: mean 71.16, std 22.14, range [25.89, 97.06]

Radius of gyration: 22.85 Å; chains: 1; bounding box: 40×83×58 Å